Protein AF-A0A954KJP2-F1 (afdb_monomer)

pLDDT: mean 88.05, std 12.58, range [35.62, 98.31]

Radius of gyration: 17.05 Å; Cα contacts (8 Å, |Δi|>4): 303; chains: 1; bounding box: 52×29×43 Å

Sequence (166 aa):
MAASTSILSEKLHEYPKQDVIDGASASVLDDCINSHDGVFQLLHRYAGRTFCTPGKRIRLDAASYYPDYMNGTGLDELWMCCTVPIVTGVIDTRTKKAPFREGEAHVLTPDGQVISLQDLIIANPEKVMGEKVTAISKSLFGNPTWPIVSKKFDNLNPIPHHLHWS

Structure (mmCIF, N/CA/C/O backbone):
data_AF-A0A954KJP2-F1
#
_entry.id   AF-A0A954KJP2-F1
#
loop_
_atom_site.group_PDB
_atom_site.id
_atom_site.type_symbol
_atom_site.label_atom_id
_atom_site.label_alt_id
_atom_site.label_comp_id
_atom_site.label_asym_id
_atom_site.label_entity_id
_atom_site.label_seq_id
_atom_site.pdbx_PDB_ins_code
_atom_site.Cartn_x
_atom_site.Cartn_y
_atom_site.Cartn_z
_atom_site.occupancy
_atom_site.B_iso_or_equiv
_atom_site.auth_seq_id
_atom_site.auth_comp_id
_atom_site.auth_asym_id
_atom_site.auth_atom_id
_atom_site.pdbx_PDB_model_num
ATOM 1 N N . MET A 1 1 ? -28.723 -11.525 -7.629 1.00 37.03 1 MET A N 1
ATOM 2 C CA . MET A 1 1 ? -27.258 -11.416 -7.779 1.00 37.03 1 MET A CA 1
ATOM 3 C C . MET A 1 1 ? -26.989 -10.049 -8.375 1.00 37.03 1 MET A C 1
ATOM 5 O O . MET A 1 1 ? -27.266 -9.869 -9.554 1.00 37.03 1 MET A O 1
ATOM 9 N N . ALA A 1 2 ? -26.595 -9.063 -7.562 1.00 35.62 2 ALA A N 1
ATOM 10 C CA . ALA A 1 2 ? -26.125 -7.791 -8.107 1.00 35.62 2 ALA A CA 1
ATOM 11 C C . ALA A 1 2 ? -24.929 -8.093 -9.018 1.00 35.62 2 ALA A C 1
ATOM 13 O O . ALA A 1 2 ? -24.096 -8.933 -8.666 1.00 35.62 2 ALA A O 1
ATOM 14 N N . ALA A 1 3 ? -24.895 -7.501 -10.211 1.00 36.91 3 ALA A N 1
ATOM 15 C CA . ALA A 1 3 ? -23.759 -7.660 -11.103 1.00 36.91 3 ALA A CA 1
ATOM 16 C C . ALA A 1 3 ? -22.501 -7.233 -10.337 1.00 36.91 3 ALA A C 1
ATOM 18 O O . ALA A 1 3 ? -22.462 -6.132 -9.794 1.00 36.91 3 ALA A O 1
ATOM 19 N N . SER A 1 4 ? -21.505 -8.118 -10.249 1.00 41.34 4 SER A N 1
ATOM 20 C CA . SER A 1 4 ? -20.184 -7.740 -9.761 1.00 41.34 4 SER A CA 1
ATOM 21 C C . SER A 1 4 ? -19.625 -6.749 -10.774 1.00 41.34 4 SER A C 1
ATOM 23 O O . SER A 1 4 ? -19.137 -7.134 -11.836 1.00 41.34 4 SER A O 1
ATOM 25 N N . THR A 1 5 ? -19.785 -5.457 -10.504 1.00 46.66 5 THR A N 1
ATOM 26 C CA . THR A 1 5 ? -19.052 -4.416 -11.209 1.00 46.66 5 THR A CA 1
ATOM 27 C C . THR A 1 5 ? -17.590 -4.711 -10.930 1.00 46.66 5 THR A C 1
ATOM 29 O O . THR A 1 5 ? -17.151 -4.646 -9.782 1.00 46.66 5 THR A O 1
ATOM 32 N N . SER A 1 6 ? -16.849 -5.134 -11.955 1.00 47.66 6 SER A N 1
ATOM 33 C CA . SER A 1 6 ? -15.412 -5.338 -11.820 1.00 47.66 6 SER A CA 1
ATOM 34 C C . SER A 1 6 ? -14.795 -4.029 -11.336 1.00 47.66 6 SER A C 1
ATOM 36 O O . SER A 1 6 ? -14.707 -3.060 -12.082 1.00 47.66 6 SER A O 1
ATOM 38 N N . ILE A 1 7 ? -14.372 -4.012 -10.076 1.00 55.56 7 ILE A N 1
ATOM 39 C CA . ILE A 1 7 ? -13.565 -2.940 -9.483 1.00 55.56 7 ILE A CA 1
ATOM 40 C C . ILE A 1 7 ? -12.133 -2.945 -10.030 1.00 55.56 7 ILE A C 1
ATOM 42 O O . ILE A 1 7 ? -11.372 -2.004 -9.808 1.00 55.56 7 ILE A O 1
ATOM 46 N N . LEU A 1 8 ? -11.743 -4.020 -10.721 1.00 51.31 8 LEU A N 1
ATOM 47 C CA . LEU A 1 8 ? -10.457 -4.109 -11.387 1.00 51.31 8 LEU A CA 1
ATOM 48 C C . LEU A 1 8 ? -10.539 -3.290 -12.671 1.00 51.31 8 LEU A C 1
ATOM 50 O O . LEU A 1 8 ? -11.403 -3.532 -13.517 1.00 51.31 8 LEU A O 1
ATOM 54 N N . SER A 1 9 ? -9.642 -2.315 -12.796 1.00 56.88 9 SER A N 1
ATOM 55 C CA . SER A 1 9 ? -9.457 -1.578 -14.037 1.00 56.88 9 SER A CA 1
ATOM 56 C C . SER A 1 9 ? -9.124 -2.561 -15.162 1.00 56.88 9 SER A C 1
ATOM 58 O O . SER A 1 9 ? -8.324 -3.477 -14.983 1.00 56.88 9 SER A O 1
ATOM 60 N N . GLU A 1 10 ? -9.675 -2.330 -16.359 1.00 56.94 10 GLU A N 1
ATOM 61 C CA . GLU A 1 10 ? -9.287 -3.063 -17.582 1.00 56.94 10 GLU A CA 1
ATOM 62 C C . GLU A 1 10 ? -7.768 -3.001 -17.839 1.00 56.94 10 GLU A C 1
ATOM 64 O O . GLU A 1 10 ? -7.196 -3.836 -18.532 1.00 56.94 10 GLU A O 1
ATOM 69 N N . LYS A 1 11 ? -7.112 -2.003 -17.238 1.00 61.28 11 LYS A N 1
ATOM 70 C CA . LYS A 1 11 ? -5.673 -1.782 -17.224 1.00 61.28 11 LYS A CA 1
ATOM 71 C C . LYS A 1 11 ? -5.175 -1.772 -15.780 1.00 61.28 11 LYS A C 1
ATOM 73 O O . LYS A 1 11 ? -5.154 -0.717 -15.151 1.00 61.28 11 LYS A O 1
ATOM 78 N N . LEU A 1 12 ? -4.767 -2.927 -15.254 1.00 60.97 12 LEU A N 1
ATOM 79 C CA . LEU A 1 12 ? -4.232 -3.062 -13.886 1.00 60.97 12 LEU A CA 1
ATOM 80 C C . LEU A 1 12 ? -2.962 -2.232 -13.636 1.00 60.97 12 LEU A C 1
ATOM 82 O O . LEU A 1 12 ? -2.616 -1.984 -12.485 1.00 60.97 12 LEU A O 1
ATOM 86 N N . HIS A 1 13 ? -2.276 -1.809 -14.700 1.00 63.53 13 HIS A N 1
ATOM 87 C CA . HIS A 1 13 ? -1.177 -0.855 -14.605 1.00 63.53 13 HIS A CA 1
ATOM 88 C C . HIS A 1 13 ? -1.618 0.570 -14.338 1.00 63.53 13 HIS A C 1
ATOM 90 O O . HIS A 1 13 ? -0.807 1.328 -13.834 1.00 63.53 13 HIS A O 1
ATOM 96 N N . GLU A 1 14 ? -2.828 0.970 -14.725 1.00 70.75 14 GLU A N 1
ATOM 97 C CA . GLU A 1 14 ? -3.296 2.335 -14.503 1.00 70.75 14 GLU A CA 1
ATOM 98 C C . GLU A 1 14 ? -3.571 2.585 -13.024 1.00 70.75 14 GLU A C 1
ATOM 100 O O . GLU A 1 14 ? -3.810 1.655 -12.248 1.00 70.75 14 GLU A O 1
ATOM 105 N N . TYR A 1 15 ? -3.601 3.863 -12.640 1.00 68.69 15 TYR A N 1
ATOM 106 C CA . TYR A 1 15 ? -4.085 4.200 -11.310 1.00 68.69 15 TYR A CA 1
ATOM 107 C C . TYR A 1 15 ? -5.504 3.660 -11.096 1.00 68.69 15 TYR A C 1
ATOM 109 O O . TYR A 1 15 ? -6.308 3.641 -12.039 1.00 68.69 15 TYR A O 1
ATOM 117 N N . PRO A 1 16 ? -5.831 3.270 -9.851 1.00 69.56 16 PRO A N 1
ATOM 118 C CA . PRO A 1 16 ? -7.210 3.049 -9.445 1.00 69.56 16 PRO A CA 1
ATOM 119 C C . PRO A 1 16 ? -8.072 4.233 -9.906 1.00 69.56 16 PRO A C 1
ATOM 121 O O . PRO A 1 16 ? -7.700 5.388 -9.699 1.00 69.56 16 PRO A O 1
ATOM 124 N N . LYS A 1 17 ? -9.194 3.945 -10.573 1.00 76.75 17 LYS A N 1
ATOM 125 C CA . LYS A 1 17 ? -10.147 4.960 -11.062 1.00 76.75 17 LYS A CA 1
ATOM 126 C C . LYS A 1 17 ? -11.273 5.241 -10.063 1.00 76.75 17 LYS A C 1
ATOM 128 O O . LYS A 1 17 ? -12.192 5.983 -10.383 1.00 76.75 17 LYS A O 1
ATOM 133 N N . GLN A 1 18 ? -11.228 4.596 -8.902 1.00 85.44 18 GLN A N 1
ATOM 134 C CA . GLN A 1 18 ? -12.165 4.795 -7.809 1.00 85.44 18 GLN A CA 1
ATOM 135 C C . GLN A 1 18 ? -12.011 6.199 -7.228 1.00 85.44 18 GLN A C 1
ATOM 137 O O . GLN A 1 18 ? -10.890 6.697 -7.096 1.00 85.44 18 GLN A O 1
ATOM 142 N N . ASP A 1 19 ? -13.129 6.790 -6.818 1.00 89.88 19 ASP A N 1
ATOM 143 C CA . ASP A 1 19 ? -13.111 8.040 -6.069 1.00 89.88 19 ASP A CA 1
ATOM 144 C C . ASP A 1 19 ? -12.367 7.848 -4.745 1.00 89.88 19 ASP A C 1
ATOM 146 O O . ASP A 1 19 ? -12.546 6.846 -4.046 1.00 89.88 19 ASP A O 1
ATOM 150 N N . VAL A 1 20 ? -11.516 8.814 -4.410 1.00 90.25 20 VAL A N 1
A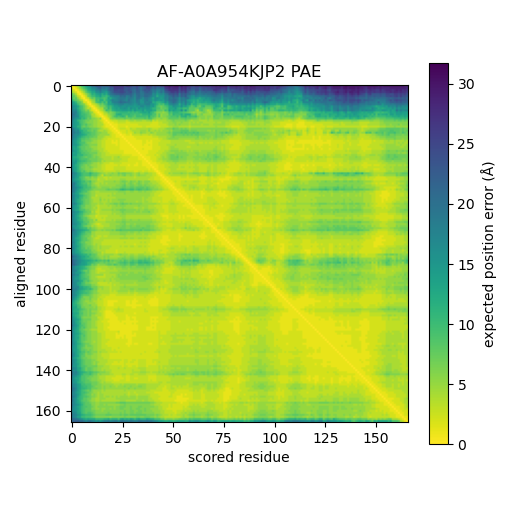TOM 151 C CA . VAL A 1 20 ? -10.701 8.785 -3.196 1.00 90.25 20 VAL A CA 1
ATOM 152 C C . VAL A 1 20 ? -11.408 9.574 -2.102 1.00 90.25 20 VAL A C 1
ATOM 154 O O . VAL A 1 20 ? -11.714 10.752 -2.281 1.00 90.25 20 VAL A O 1
ATOM 157 N N . ILE A 1 21 ? -11.626 8.935 -0.956 1.00 93.69 21 ILE A N 1
ATOM 158 C CA . ILE A 1 21 ? -11.972 9.606 0.294 1.00 93.69 21 ILE A CA 1
ATOM 159 C C . ILE A 1 21 ? -10.661 10.004 0.967 1.00 93.69 21 ILE A C 1
ATOM 161 O O . ILE A 1 21 ? -9.805 9.152 1.219 1.00 93.69 21 ILE A O 1
ATOM 165 N N . ASP A 1 22 ? -10.509 11.297 1.232 1.00 91.69 22 ASP A N 1
ATOM 166 C CA . ASP A 1 22 ? -9.322 11.859 1.872 1.00 91.69 22 ASP A CA 1
ATOM 167 C C . ASP A 1 22 ? -9.609 12.186 3.343 1.00 91.69 22 ASP A C 1
ATOM 169 O O . ASP A 1 22 ? -10.585 12.873 3.659 1.00 91.69 22 ASP A O 1
ATOM 173 N N . GLY A 1 23 ? -8.749 11.692 4.234 1.00 93.06 23 GLY A N 1
ATOM 174 C CA . GLY A 1 23 ? -8.825 11.926 5.671 1.00 93.06 23 GLY A CA 1
ATOM 175 C C . GLY A 1 23 ? -9.618 10.890 6.475 1.00 93.06 23 GLY A C 1
ATOM 176 O O . GLY A 1 23 ? -10.412 10.096 5.969 1.00 93.06 23 GLY A O 1
ATOM 177 N N . ALA A 1 24 ? -9.374 10.909 7.786 1.00 91.94 24 ALA A N 1
ATOM 178 C CA . ALA A 1 24 ? -9.968 9.993 8.753 1.00 91.94 24 ALA A CA 1
ATOM 179 C C . ALA A 1 24 ? -11.482 10.215 8.919 1.00 91.94 24 ALA A C 1
ATOM 181 O O . ALA A 1 24 ? -11.937 11.338 9.137 1.00 91.94 24 ALA A O 1
ATOM 182 N N . SER A 1 25 ? -12.262 9.129 8.898 1.00 94.31 25 SER A N 1
ATOM 183 C CA . SER A 1 25 ? -13.711 9.164 9.121 1.00 94.31 25 SER A CA 1
ATOM 184 C C . SER A 1 25 ? -14.197 7.929 9.880 1.00 94.31 25 SER A C 1
ATOM 186 O O . SER A 1 25 ? -13.996 6.796 9.443 1.00 94.31 25 SER A O 1
ATOM 188 N N . ALA A 1 26 ? -14.861 8.151 11.019 1.00 95.25 26 ALA A N 1
ATOM 189 C CA . ALA A 1 26 ? -15.420 7.077 11.840 1.00 95.25 26 ALA A CA 1
ATOM 190 C C . ALA A 1 26 ? -16.604 6.372 11.158 1.00 95.25 26 ALA A C 1
ATOM 192 O O . ALA A 1 26 ? -16.728 5.158 11.275 1.00 95.25 26 ALA A O 1
ATOM 193 N N . SER A 1 27 ? -17.433 7.105 10.404 1.00 96.56 27 SER A N 1
ATOM 194 C CA . SER A 1 27 ? -18.549 6.496 9.673 1.00 96.56 27 SER A CA 1
ATOM 195 C C . SER A 1 27 ? -18.042 5.576 8.565 1.00 96.56 27 SER A C 1
ATOM 197 O O . SER A 1 27 ? -18.456 4.427 8.493 1.00 96.56 27 SER A O 1
ATOM 199 N N . VAL A 1 28 ? -17.056 6.033 7.781 1.00 96.81 28 VAL A N 1
ATOM 200 C CA . VAL A 1 28 ? -16.442 5.217 6.719 1.00 96.81 28 VAL A CA 1
ATOM 201 C C . VAL A 1 28 ? -15.764 3.981 7.310 1.00 96.81 28 VAL A C 1
ATOM 203 O O . VAL A 1 28 ? -15.853 2.898 6.735 1.00 96.81 28 VAL A O 1
ATOM 206 N N . LEU A 1 29 ? -15.112 4.116 8.471 1.00 97.00 29 LEU A N 1
ATOM 207 C CA . LEU A 1 29 ? -14.545 2.980 9.195 1.00 97.00 29 LEU A CA 1
ATOM 208 C C . LEU A 1 29 ? -15.618 1.951 9.571 1.00 97.00 29 LEU A C 1
ATOM 210 O O . LEU A 1 29 ? -15.429 0.757 9.332 1.00 97.00 29 LEU A O 1
ATOM 214 N N . ASP A 1 30 ? -16.719 2.405 10.166 1.00 96.62 30 ASP A N 1
ATOM 215 C CA . ASP A 1 30 ? -17.815 1.538 10.589 1.00 96.62 30 ASP A CA 1
ATOM 216 C C . ASP A 1 30 ? -18.445 0.822 9.392 1.00 96.62 30 ASP A C 1
ATOM 218 O O . ASP A 1 30 ? -18.636 -0.393 9.449 1.00 96.62 30 ASP A O 1
ATOM 222 N N . ASP A 1 31 ? -18.668 1.525 8.283 1.00 95.94 31 ASP A N 1
ATOM 223 C CA . ASP A 1 31 ? -19.202 0.943 7.050 1.00 95.94 31 ASP A CA 1
ATOM 224 C C . ASP A 1 31 ? -18.261 -0.128 6.477 1.00 95.94 31 ASP A C 1
ATOM 226 O O . ASP A 1 31 ? -18.694 -1.239 6.154 1.00 95.94 31 ASP A O 1
ATOM 230 N N . CYS A 1 32 ? -16.954 0.152 6.408 1.00 95.62 32 CYS A N 1
ATOM 231 C CA . CYS A 1 32 ? -15.950 -0.799 5.918 1.00 95.62 32 CYS A CA 1
ATOM 232 C C . CYS A 1 32 ? -15.843 -2.060 6.792 1.00 95.62 32 CYS A C 1
ATOM 234 O O . CYS A 1 32 ? -15.651 -3.154 6.266 1.00 95.62 32 CYS A O 1
ATOM 236 N N . ILE A 1 33 ? -15.945 -1.926 8.119 1.00 94.88 33 ILE A N 1
ATOM 237 C CA . ILE A 1 33 ? -15.884 -3.061 9.054 1.00 94.88 33 ILE A CA 1
ATOM 238 C C . ILE A 1 33 ? -17.173 -3.883 8.985 1.00 94.88 33 ILE A C 1
ATOM 240 O O . ILE A 1 33 ? -17.117 -5.106 8.867 1.00 94.88 33 ILE A O 1
ATOM 244 N N . ASN A 1 34 ? -18.331 -3.227 9.055 1.00 95.06 34 ASN A N 1
ATOM 245 C CA . ASN A 1 34 ? -19.622 -3.903 9.194 1.00 95.06 34 ASN A CA 1
ATOM 246 C C . ASN A 1 34 ? -20.078 -4.588 7.899 1.00 95.06 34 ASN A C 1
ATOM 248 O O . ASN A 1 34 ? -20.766 -5.600 7.953 1.00 95.06 34 ASN A O 1
ATOM 252 N N . SER A 1 35 ? -19.688 -4.066 6.735 1.00 94.81 35 SER A N 1
ATOM 253 C CA . SER A 1 35 ? -20.020 -4.660 5.429 1.00 94.81 35 SER A CA 1
ATOM 254 C C . SER A 1 35 ? -19.323 -5.996 5.148 1.00 94.81 35 SER A C 1
ATOM 256 O O . SER A 1 35 ? -19.752 -6.742 4.264 1.00 94.81 35 SER A O 1
ATOM 258 N N . HIS A 1 36 ? -18.252 -6.301 5.883 1.00 90.62 36 HIS A N 1
ATOM 259 C CA . HIS A 1 36 ? -17.381 -7.449 5.639 1.00 90.62 36 HIS A CA 1
ATOM 260 C C . HIS A 1 36 ? -17.002 -8.197 6.928 1.00 90.62 36 HIS A C 1
ATOM 262 O O . HIS A 1 36 ? -15.922 -8.785 7.002 1.00 90.62 36 HIS A O 1
ATOM 268 N N . ASP A 1 37 ? -17.865 -8.156 7.949 1.00 92.94 37 ASP A N 1
ATOM 269 C CA . ASP A 1 37 ? -17.700 -8.871 9.225 1.00 92.94 37 ASP A CA 1
ATOM 270 C C . ASP A 1 37 ? -16.314 -8.674 9.877 1.00 92.94 37 ASP A C 1
ATOM 272 O O . ASP A 1 37 ? -15.706 -9.596 10.424 1.00 92.94 37 ASP A O 1
ATOM 276 N N . GLY A 1 38 ? -15.789 -7.449 9.805 1.00 93.56 38 GLY A N 1
ATOM 277 C CA . GLY A 1 38 ? -14.496 -7.075 10.378 1.00 93.56 38 GLY A CA 1
ATOM 278 C C . GLY A 1 38 ? -13.279 -7.301 9.484 1.00 93.56 38 GLY A C 1
ATOM 279 O O . GLY A 1 38 ? -12.155 -7.119 9.952 1.00 93.56 38 GLY A O 1
ATOM 280 N N . VAL A 1 39 ? -13.459 -7.658 8.209 1.00 94.38 39 VAL A N 1
ATOM 281 C CA . VAL A 1 39 ? -12.356 -7.872 7.259 1.00 94.38 39 VAL A CA 1
ATOM 282 C C . VAL A 1 39 ? -12.310 -6.772 6.201 1.00 94.38 39 VAL A C 1
ATOM 284 O O . VAL A 1 39 ? -13.175 -6.682 5.337 1.00 94.38 39 VAL A O 1
ATOM 287 N N . PHE A 1 40 ? -11.246 -5.968 6.194 1.00 95.31 40 PHE A N 1
ATOM 288 C CA . PHE A 1 40 ? -11.065 -4.962 5.148 1.00 95.31 40 PHE A CA 1
ATOM 289 C C . PHE A 1 40 ? -10.741 -5.564 3.779 1.00 95.31 40 PHE A C 1
ATOM 291 O O . PHE A 1 40 ? -9.826 -6.378 3.633 1.00 95.31 40 PHE A O 1
ATOM 298 N N . GLN A 1 41 ? -11.423 -5.062 2.750 1.00 92.50 41 GLN A N 1
ATOM 299 C CA . GLN A 1 41 ? -11.100 -5.321 1.348 1.00 92.50 41 GLN A CA 1
ATOM 300 C C . GLN A 1 41 ? -9.952 -4.410 0.905 1.00 92.50 41 GLN A C 1
ATOM 302 O O . GLN A 1 41 ? -10.165 -3.311 0.394 1.00 92.50 41 GLN A O 1
ATOM 307 N N . LEU A 1 42 ? -8.712 -4.845 1.134 1.00 91.38 42 LEU A N 1
ATOM 308 C CA . LEU A 1 42 ? -7.535 -4.083 0.723 1.00 91.38 42 LEU A CA 1
ATOM 309 C C . LEU A 1 42 ? -7.251 -4.243 -0.771 1.00 91.38 42 LEU A C 1
ATOM 311 O O . LEU A 1 42 ? -7.114 -5.352 -1.289 1.00 91.38 42 LEU A O 1
ATOM 315 N N . LEU A 1 43 ? -7.071 -3.115 -1.453 1.00 86.12 43 LEU A N 1
ATOM 316 C CA . LEU A 1 43 ? -6.560 -3.089 -2.814 1.00 86.12 43 LEU A CA 1
ATOM 317 C C . LEU A 1 43 ? -5.043 -3.274 -2.807 1.00 86.12 43 LEU A C 1
ATOM 319 O O . LEU A 1 43 ? -4.308 -2.529 -2.155 1.00 86.12 43 LEU A O 1
ATOM 323 N N . HIS A 1 44 ? -4.571 -4.238 -3.594 1.00 77.81 44 HIS A N 1
ATOM 324 C CA . HIS A 1 44 ? -3.148 -4.424 -3.847 1.00 77.81 44 HIS A CA 1
ATOM 325 C C . HIS A 1 44 ? -2.546 -3.174 -4.498 1.00 77.81 44 HIS A C 1
ATOM 327 O O . HIS A 1 44 ? -3.089 -2.654 -5.477 1.00 77.81 44 HIS A O 1
ATOM 333 N N . ARG A 1 45 ? -1.403 -2.712 -3.980 1.00 82.56 45 ARG A N 1
ATOM 334 C CA . ARG A 1 45 ? -0.591 -1.683 -4.631 1.00 82.56 45 ARG A CA 1
ATOM 335 C C . ARG A 1 45 ? 0.771 -2.228 -5.003 1.00 82.56 45 ARG A C 1
ATOM 337 O O . ARG A 1 45 ? 1.513 -2.762 -4.176 1.00 82.56 45 ARG A O 1
ATOM 344 N N . TYR A 1 46 ? 1.080 -2.052 -6.273 1.00 87.25 46 TYR A N 1
ATOM 345 C CA . TYR A 1 46 ? 2.356 -2.420 -6.843 1.00 87.25 46 TYR A CA 1
ATOM 346 C C . TYR A 1 46 ? 3.320 -1.249 -6.758 1.00 87.25 46 TYR A C 1
ATOM 348 O O . TYR A 1 46 ? 2.918 -0.091 -6.618 1.00 87.25 46 TYR A O 1
ATOM 356 N N . ALA A 1 47 ? 4.595 -1.582 -6.834 1.00 89.00 47 ALA A N 1
ATOM 357 C CA . ALA A 1 47 ? 5.672 -0.626 -6.865 1.00 89.00 47 ALA A CA 1
ATOM 358 C C . ALA A 1 47 ? 6.675 -1.019 -7.936 1.00 89.00 47 ALA A C 1
ATOM 360 O O . ALA A 1 47 ? 6.964 -2.205 -8.114 1.00 89.00 47 ALA A O 1
ATOM 361 N N . GLY A 1 48 ? 7.193 -0.011 -8.627 1.00 88.12 48 GLY A N 1
ATOM 362 C CA . GLY A 1 48 ? 8.277 -0.174 -9.576 1.00 88.12 48 GLY A CA 1
ATOM 363 C C . GLY A 1 48 ? 9.631 0.197 -8.985 1.00 88.12 48 GLY A C 1
ATOM 364 O O . GLY A 1 48 ? 9.751 1.028 -8.075 1.00 88.12 48 GLY A O 1
ATOM 365 N N . ARG A 1 49 ? 10.685 -0.405 -9.531 1.00 88.50 49 ARG A N 1
ATOM 366 C CA . ARG A 1 49 ? 12.078 -0.079 -9.212 1.00 88.50 49 ARG A CA 1
ATOM 367 C C . ARG A 1 49 ? 12.846 0.212 -10.487 1.00 88.50 49 ARG A C 1
ATOM 369 O O . ARG A 1 49 ? 12.951 -0.632 -11.370 1.00 88.50 49 ARG A O 1
ATOM 376 N N . THR A 1 50 ? 13.439 1.400 -10.565 1.00 87.38 50 THR A N 1
ATOM 377 C CA . THR A 1 50 ? 14.223 1.849 -11.732 1.00 87.38 50 THR A CA 1
ATOM 378 C C . THR A 1 50 ? 15.476 1.006 -11.982 1.00 87.38 50 THR A C 1
ATOM 380 O O . THR A 1 50 ? 16.025 1.028 -13.079 1.00 87.38 50 THR A O 1
ATOM 383 N N . PHE A 1 51 ? 15.928 0.254 -10.976 1.00 87.38 51 PHE A N 1
ATOM 384 C CA . PHE A 1 51 ? 17.114 -0.601 -11.021 1.00 87.38 51 PHE A CA 1
ATOM 385 C C . PHE A 1 51 ? 16.795 -2.103 -11.100 1.00 87.38 51 PHE A C 1
ATOM 387 O O . PHE A 1 51 ? 17.721 -2.914 -11.101 1.00 87.38 51 PHE A O 1
ATOM 394 N N . CYS A 1 52 ? 15.517 -2.491 -11.165 1.00 89.19 52 CYS A N 1
ATOM 395 C CA . CYS A 1 52 ? 15.114 -3.891 -11.258 1.00 89.19 52 CYS A CA 1
ATOM 396 C C . CYS A 1 52 ? 14.371 -4.192 -12.558 1.00 89.19 52 CYS A C 1
ATOM 398 O O . CYS A 1 52 ? 13.820 -3.331 -13.239 1.00 89.19 52 CYS A O 1
ATOM 400 N N . THR A 1 53 ? 14.334 -5.477 -12.886 1.00 93.19 53 THR A N 1
ATOM 401 C CA . THR A 1 53 ? 13.509 -6.032 -13.958 1.00 93.19 53 THR A CA 1
ATOM 402 C C . THR A 1 53 ? 12.536 -7.029 -13.329 1.00 93.19 53 THR A C 1
ATOM 404 O O . THR A 1 53 ? 13.012 -7.907 -12.603 1.00 93.19 53 THR A O 1
ATOM 407 N N . PRO A 1 54 ? 11.217 -6.946 -13.588 1.00 94.75 54 PRO A N 1
ATOM 408 C CA . PRO A 1 54 ? 10.259 -7.923 -13.082 1.00 94.75 54 PRO A CA 1
ATOM 409 C C . PRO A 1 54 ? 10.547 -9.326 -13.621 1.00 94.75 54 PRO A C 1
ATOM 411 O O . PRO A 1 54 ? 10.688 -9.533 -14.827 1.00 94.75 54 PRO A O 1
ATOM 414 N N . GLY A 1 55 ? 10.596 -10.312 -12.733 1.00 95.69 55 GLY A N 1
ATOM 415 C CA . GLY A 1 55 ? 10.762 -11.728 -13.056 1.00 95.69 55 GLY A CA 1
ATOM 416 C C . GLY A 1 55 ? 9.458 -12.444 -13.409 1.00 95.69 55 GLY A C 1
ATOM 417 O O . GLY A 1 55 ? 9.495 -13.622 -13.757 1.00 95.69 55 GLY A O 1
ATOM 418 N N . LYS A 1 56 ? 8.322 -11.738 -13.363 1.00 93.75 56 LYS A N 1
ATOM 419 C CA . LYS A 1 56 ? 6.992 -12.195 -13.792 1.00 93.75 56 LYS A CA 1
ATOM 420 C C . LYS A 1 56 ? 6.423 -13.381 -12.997 1.00 93.75 56 LYS A C 1
ATOM 422 O O . LYS A 1 56 ? 5.643 -14.175 -13.520 1.00 93.75 56 LYS A O 1
ATOM 427 N N . ARG A 1 57 ? 6.777 -13.497 -11.712 1.00 94.06 57 ARG A N 1
ATOM 428 C CA . ARG A 1 57 ? 6.171 -14.436 -10.744 1.00 94.06 57 ARG A CA 1
ATOM 429 C C . ARG A 1 57 ? 4.998 -13.811 -9.991 1.00 94.06 57 ARG A C 1
ATOM 431 O O . ARG A 1 57 ? 4.067 -14.532 -9.629 1.00 94.06 57 ARG A O 1
ATOM 438 N N . ILE A 1 58 ? 4.990 -12.490 -9.801 1.00 90.56 58 ILE A N 1
ATOM 439 C CA . ILE A 1 58 ? 3.754 -11.759 -9.499 1.00 90.56 58 ILE A CA 1
ATOM 440 C C . ILE A 1 58 ? 2.947 -11.767 -10.792 1.00 90.56 58 ILE A C 1
ATOM 442 O O . ILE A 1 58 ? 3.365 -11.165 -11.775 1.00 90.56 58 ILE A O 1
ATOM 446 N N . ARG A 1 59 ? 1.832 -12.504 -10.823 1.00 88.00 59 ARG A N 1
ATOM 447 C CA . ARG A 1 59 ? 1.018 -12.680 -12.033 1.00 88.00 59 ARG A CA 1
ATOM 448 C C . ARG A 1 59 ? 0.239 -11.403 -12.323 1.00 88.00 59 ARG A C 1
ATOM 450 O O . ARG A 1 59 ? -0.756 -11.129 -11.658 1.00 88.00 59 ARG A O 1
ATOM 457 N N . LEU A 1 60 ? 0.706 -10.653 -13.310 1.00 86.94 60 LEU A N 1
ATOM 458 C CA . LEU A 1 60 ? 0.044 -9.471 -13.846 1.00 86.94 60 LEU A CA 1
ATOM 459 C C . LEU A 1 60 ? -0.347 -9.733 -15.298 1.00 86.94 60 LEU A C 1
ATOM 461 O O . LEU A 1 60 ? 0.209 -10.620 -15.951 1.00 86.94 60 LEU A O 1
ATOM 465 N N . ASP A 1 61 ? -1.275 -8.931 -15.811 1.00 87.50 61 ASP A N 1
ATOM 466 C CA . ASP A 1 61 ? -1.437 -8.818 -17.257 1.00 87.50 61 ASP A CA 1
ATOM 467 C C . ASP A 1 61 ? -0.108 -8.381 -17.907 1.00 87.50 61 ASP A C 1
ATOM 469 O O . ASP A 1 61 ? 0.667 -7.626 -17.312 1.00 87.50 61 ASP A O 1
ATOM 473 N N . ALA A 1 62 ? 0.167 -8.853 -19.125 1.00 88.25 62 ALA A N 1
ATOM 474 C CA . ALA A 1 62 ? 1.454 -8.646 -19.786 1.00 88.25 62 ALA A CA 1
ATOM 475 C C . ALA A 1 62 ? 1.806 -7.160 -19.965 1.00 88.25 62 ALA A C 1
ATOM 477 O O . ALA A 1 62 ? 2.965 -6.790 -19.763 1.00 88.25 62 ALA A O 1
ATOM 478 N N . ALA A 1 63 ? 0.819 -6.314 -20.283 1.00 85.31 63 ALA A N 1
ATOM 479 C CA . ALA A 1 63 ? 1.015 -4.871 -20.406 1.00 85.31 63 ALA A CA 1
ATOM 480 C C . ALA A 1 63 ? 1.236 -4.206 -19.042 1.00 85.31 63 ALA A C 1
ATOM 482 O O . ALA A 1 63 ? 1.762 -3.101 -18.962 1.00 85.31 63 ALA A O 1
ATOM 483 N N . SER A 1 64 ? 0.862 -4.882 -17.953 1.00 87.44 64 SER A N 1
ATOM 484 C CA . SER A 1 64 ? 0.913 -4.287 -16.627 1.00 87.44 64 SER A CA 1
ATOM 485 C C . SER A 1 64 ? 2.280 -4.355 -15.957 1.00 87.44 64 SER A C 1
ATOM 487 O O . SER A 1 64 ? 2.534 -3.592 -15.034 1.00 87.44 64 SER A O 1
ATOM 489 N N . TYR A 1 65 ? 3.194 -5.200 -16.443 1.00 90.38 65 TYR A N 1
ATOM 490 C CA . TYR A 1 65 ? 4.565 -5.232 -15.925 1.00 90.38 65 TYR A CA 1
ATOM 491 C C . TYR A 1 65 ? 5.335 -3.939 -16.173 1.00 90.38 65 TYR A C 1
ATOM 493 O O . TYR A 1 65 ? 6.235 -3.646 -15.396 1.00 90.38 65 TYR A O 1
ATOM 501 N N . TYR A 1 66 ? 4.999 -3.185 -17.222 1.00 91.00 66 TYR A N 1
ATOM 502 C CA . TYR A 1 66 ? 5.656 -1.929 -17.580 1.00 91.00 66 TYR A CA 1
ATOM 503 C C . TYR A 1 66 ? 4.606 -0.865 -17.905 1.00 91.00 66 TYR A C 1
ATOM 505 O O . TYR A 1 66 ? 4.285 -0.666 -19.075 1.00 91.00 66 TYR A O 1
ATOM 513 N N . PRO A 1 67 ? 4.054 -0.185 -16.887 1.00 88.81 67 PRO A N 1
ATOM 514 C CA . PRO A 1 67 ? 3.108 0.899 -17.108 1.00 88.81 67 PRO A CA 1
ATOM 515 C C . PRO A 1 67 ? 3.732 2.018 -17.956 1.00 88.81 67 PRO A C 1
ATOM 517 O O . PRO A 1 67 ? 4.799 2.534 -17.613 1.00 88.81 67 PRO A O 1
ATOM 520 N N . ASP A 1 68 ? 3.045 2.452 -19.018 1.00 87.62 68 ASP A N 1
ATOM 521 C CA . ASP A 1 68 ? 3.541 3.490 -19.942 1.00 87.62 68 ASP A CA 1
ATOM 522 C C . ASP A 1 68 ? 3.931 4.790 -19.219 1.00 87.62 68 ASP A C 1
ATOM 524 O O . ASP A 1 68 ? 4.903 5.467 -19.568 1.00 87.62 68 ASP A O 1
ATOM 528 N N . TYR A 1 69 ? 3.195 5.137 -18.160 1.00 87.00 69 TYR A N 1
ATOM 529 C CA . TYR A 1 69 ? 3.449 6.357 -17.403 1.00 87.00 69 TYR A CA 1
ATOM 530 C C . TYR A 1 69 ? 4.668 6.275 -16.477 1.00 87.00 69 TYR A C 1
ATOM 532 O O . TYR A 1 69 ? 5.079 7.305 -15.956 1.00 87.00 69 TYR A O 1
ATOM 540 N N . MET A 1 70 ? 5.269 5.099 -16.268 1.00 88.44 70 MET A N 1
ATOM 541 C CA . MET A 1 70 ? 6.444 4.918 -15.400 1.00 88.44 70 MET A CA 1
ATOM 542 C C . MET A 1 70 ? 7.771 4.901 -16.178 1.00 88.44 70 MET A C 1
ATOM 544 O O . MET A 1 70 ? 8.806 4.507 -15.635 1.00 88.44 70 MET A O 1
ATOM 548 N N . ASN A 1 71 ? 7.760 5.343 -17.444 1.00 87.88 71 ASN A N 1
ATOM 549 C CA . ASN A 1 71 ? 8.948 5.547 -18.284 1.00 87.88 71 ASN A CA 1
ATOM 550 C C . ASN A 1 71 ? 9.880 4.320 -18.360 1.00 87.88 71 ASN A C 1
ATOM 552 O O . ASN A 1 71 ? 11.092 4.434 -18.185 1.00 87.88 71 ASN A O 1
ATOM 556 N N . GLY A 1 72 ? 9.306 3.132 -18.568 1.00 88.12 72 GLY A N 1
ATOM 557 C CA . GLY A 1 72 ? 10.060 1.875 -18.651 1.00 88.12 72 GLY A CA 1
ATOM 558 C C . GLY A 1 72 ? 10.418 1.245 -17.301 1.00 88.12 72 GLY A C 1
ATOM 559 O O . GLY A 1 72 ? 11.039 0.183 -17.281 1.00 88.12 72 GLY A O 1
ATOM 560 N N . THR A 1 73 ? 10.003 1.839 -16.178 1.00 90.81 73 THR A N 1
ATOM 561 C CA . THR A 1 73 ? 10.118 1.186 -14.868 1.00 90.81 73 THR A CA 1
ATOM 562 C C . THR A 1 73 ? 9.151 0.011 -14.788 1.00 90.81 73 THR A C 1
ATOM 564 O O . THR A 1 73 ? 7.955 0.171 -15.033 1.00 90.81 73 THR A O 1
ATOM 567 N N . GLY A 1 74 ? 9.670 -1.164 -14.434 1.00 90.94 74 GLY A N 1
ATOM 568 C CA . GLY A 1 74 ? 8.858 -2.364 -14.277 1.00 90.94 74 GLY A CA 1
ATOM 569 C C . GLY A 1 74 ? 8.313 -2.535 -12.859 1.00 90.94 74 GLY A C 1
ATOM 570 O O . GLY A 1 74 ? 9.009 -2.207 -11.901 1.00 90.94 74 GLY A O 1
ATOM 571 N N . LEU A 1 75 ? 7.099 -3.076 -12.729 1.00 90.81 75 LEU A N 1
ATOM 572 C CA . LEU A 1 75 ? 6.487 -3.452 -11.448 1.00 90.81 75 LEU A CA 1
ATOM 573 C C . LEU A 1 75 ? 7.030 -4.800 -10.962 1.00 90.81 75 LEU A C 1
ATOM 575 O O . LEU A 1 75 ? 6.729 -5.845 -11.543 1.00 90.81 75 LEU A O 1
ATOM 579 N N . ASP A 1 76 ? 7.816 -4.781 -9.893 1.00 92.19 76 ASP A N 1
ATOM 580 C CA . ASP A 1 76 ? 8.509 -5.943 -9.325 1.00 92.19 76 ASP A CA 1
ATOM 581 C C . ASP A 1 76 ? 8.232 -6.145 -7.829 1.00 92.19 76 ASP A C 1
ATOM 583 O O . ASP A 1 76 ? 8.629 -7.161 -7.257 1.00 92.19 76 ASP A O 1
ATOM 587 N N . GLU A 1 77 ? 7.510 -5.227 -7.188 1.00 92.19 77 GLU A N 1
ATOM 588 C CA . GLU A 1 77 ? 7.132 -5.348 -5.785 1.00 92.19 77 GLU A CA 1
ATOM 589 C C . GLU A 1 77 ? 5.615 -5.226 -5.584 1.00 92.19 77 GLU A C 1
ATOM 591 O O . GLU A 1 77 ? 4.938 -4.401 -6.199 1.00 92.19 77 GLU A O 1
ATOM 596 N N . LEU A 1 78 ? 5.080 -6.026 -4.658 1.00 91.00 78 LEU A N 1
ATOM 597 C CA . LEU A 1 78 ? 3.733 -5.873 -4.103 1.00 91.00 78 LEU A CA 1
ATOM 598 C C . LEU A 1 78 ? 3.854 -5.532 -2.621 1.00 91.00 78 LEU A C 1
ATOM 600 O O . LEU A 1 78 ? 4.373 -6.340 -1.847 1.00 91.00 78 LEU A O 1
ATOM 604 N N . TRP A 1 79 ? 3.350 -4.365 -2.232 1.00 91.12 79 TRP A N 1
ATOM 605 C CA . TRP A 1 79 ? 3.360 -3.896 -0.850 1.00 91.12 79 TRP A CA 1
ATOM 606 C C . TRP A 1 79 ? 2.012 -4.193 -0.196 1.00 91.12 79 TRP A C 1
ATOM 608 O O . TRP A 1 79 ? 0.952 -3.885 -0.741 1.00 91.12 79 TRP A O 1
ATOM 618 N N . MET A 1 80 ? 2.051 -4.835 0.968 1.00 90.62 80 MET A N 1
ATOM 619 C CA . MET A 1 80 ? 0.864 -5.295 1.687 1.00 90.62 80 MET A CA 1
ATOM 620 C C . MET A 1 80 ? 0.721 -4.511 2.989 1.00 90.62 80 MET A C 1
ATOM 622 O O . MET A 1 80 ? 1.668 -4.429 3.772 1.00 90.62 80 MET A O 1
ATOM 626 N N . CYS A 1 81 ? -0.469 -3.944 3.207 1.00 92.00 81 CYS A N 1
ATOM 627 C CA . CYS A 1 81 ? -0.809 -3.131 4.381 1.00 92.00 81 CYS A CA 1
ATOM 628 C C . CYS A 1 81 ? 0.130 -1.935 4.625 1.00 92.00 81 CYS A C 1
ATOM 630 O O . CYS A 1 81 ? 0.270 -1.484 5.757 1.00 92.00 81 CYS A O 1
ATOM 632 N N . CYS A 1 82 ? 0.800 -1.422 3.591 1.00 92.69 82 CYS A N 1
ATOM 633 C CA . CYS A 1 82 ? 1.658 -0.254 3.746 1.00 92.69 82 CYS A CA 1
ATOM 634 C C . CYS A 1 82 ? 0.806 0.994 3.994 1.00 92.69 82 CYS A C 1
ATOM 636 O O . CYS A 1 82 ? -0.101 1.280 3.224 1.00 92.69 82 CYS A O 1
ATOM 638 N N . THR A 1 83 ? 1.096 1.736 5.055 1.00 93.19 83 THR A N 1
ATOM 639 C CA . THR A 1 83 ? 0.335 2.926 5.465 1.00 93.19 83 THR A CA 1
ATOM 640 C C . THR A 1 83 ? 0.992 4.240 5.054 1.00 93.19 83 THR A C 1
ATOM 642 O O . THR A 1 83 ? 0.582 5.307 5.499 1.00 93.19 83 THR A O 1
ATOM 645 N N . VAL A 1 84 ? 2.038 4.173 4.231 1.00 87.00 84 VAL A N 1
ATOM 646 C CA . VAL A 1 84 ? 2.763 5.347 3.748 1.00 87.00 84 VAL A CA 1
ATOM 647 C C . VAL A 1 84 ? 3.009 5.229 2.245 1.00 87.00 84 VAL A C 1
ATOM 649 O O . VAL A 1 84 ? 3.318 4.133 1.769 1.00 87.00 84 VAL A O 1
ATOM 652 N N . PRO A 1 85 ? 2.920 6.334 1.486 1.00 83.69 85 PRO A N 1
ATOM 653 C CA . PRO A 1 85 ? 3.406 6.358 0.117 1.00 83.69 85 PRO A CA 1
ATOM 654 C C . PRO A 1 85 ? 4.887 5.998 0.082 1.00 83.69 85 PRO A C 1
ATOM 656 O O . PRO A 1 85 ? 5.686 6.511 0.872 1.00 83.69 85 PRO A O 1
ATOM 659 N N . ILE A 1 86 ? 5.273 5.148 -0.861 1.00 83.44 86 ILE A N 1
ATOM 660 C CA . ILE A 1 86 ? 6.684 4.829 -1.059 1.00 83.44 86 ILE A CA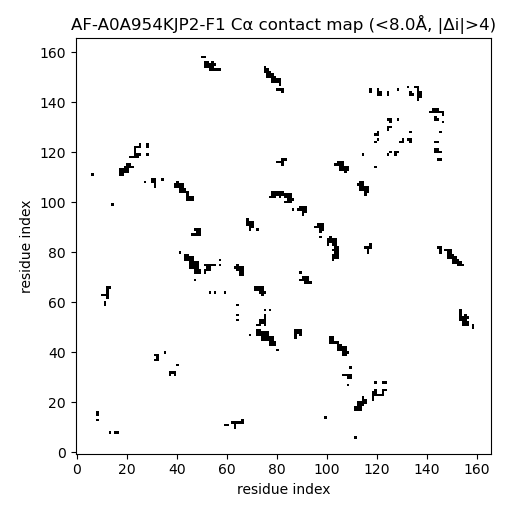 1
ATOM 661 C C . ILE A 1 86 ? 7.322 5.825 -2.028 1.00 83.44 86 ILE A C 1
ATOM 663 O O . ILE A 1 86 ? 6.688 6.305 -2.966 1.00 83.44 86 ILE A O 1
ATOM 667 N N . VAL A 1 87 ? 8.604 6.119 -1.817 1.00 79.69 87 VAL A N 1
ATOM 668 C CA . VAL A 1 87 ? 9.383 6.997 -2.697 1.00 79.69 87 VAL A CA 1
ATOM 669 C C . VAL A 1 87 ? 10.448 6.161 -3.386 1.00 79.69 87 VAL A C 1
ATOM 671 O O . VAL A 1 87 ? 11.385 5.675 -2.761 1.00 79.69 87 VAL A O 1
ATOM 674 N N . THR A 1 88 ? 10.272 5.967 -4.686 1.00 79.69 88 THR A N 1
ATOM 675 C CA . THR A 1 88 ? 11.002 4.967 -5.484 1.00 79.69 88 THR A CA 1
ATOM 676 C C . THR A 1 88 ? 11.920 5.607 -6.521 1.00 79.69 88 THR A C 1
ATOM 678 O O . THR A 1 88 ? 12.641 4.918 -7.238 1.00 79.69 88 THR A O 1
ATOM 681 N N . GLY A 1 89 ? 11.886 6.941 -6.611 1.00 80.12 89 GLY A N 1
ATOM 682 C CA . GLY A 1 89 ? 12.541 7.712 -7.665 1.00 80.12 89 GLY A CA 1
ATOM 683 C C . GLY A 1 89 ? 11.825 7.644 -9.017 1.00 80.12 89 GLY A C 1
ATOM 684 O O . GLY A 1 89 ? 12.277 8.285 -9.963 1.00 80.12 89 GLY A O 1
ATOM 685 N N . VAL A 1 90 ? 10.715 6.905 -9.128 1.00 87.44 90 VAL A N 1
ATOM 686 C CA . VAL A 1 90 ? 9.896 6.879 -10.342 1.00 87.44 90 VAL A CA 1
ATOM 687 C C . VAL A 1 90 ? 9.159 8.205 -10.500 1.00 87.44 90 VAL A C 1
ATOM 689 O O . VAL A 1 90 ? 8.627 8.756 -9.537 1.00 87.44 90 VAL A O 1
ATOM 692 N N . ILE A 1 91 ? 9.106 8.701 -11.736 1.00 88.56 91 ILE A N 1
ATOM 693 C CA . ILE A 1 91 ? 8.346 9.891 -12.114 1.00 88.56 91 ILE A CA 1
ATOM 694 C C . ILE A 1 91 ? 7.253 9.481 -13.093 1.00 88.56 91 ILE A C 1
ATOM 696 O O . ILE A 1 91 ? 7.541 8.933 -14.157 1.00 88.56 91 ILE A O 1
ATO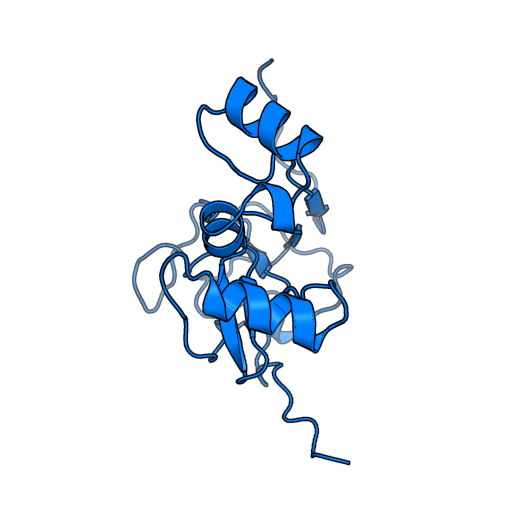M 700 N N . ASP A 1 92 ? 6.006 9.789 -12.746 1.00 89.12 92 ASP A N 1
ATOM 701 C CA . ASP A 1 92 ? 4.875 9.662 -13.653 1.00 89.12 92 ASP A CA 1
ATOM 702 C C . ASP A 1 92 ? 5.039 10.658 -14.813 1.00 89.12 92 ASP A C 1
ATOM 704 O O . ASP A 1 92 ? 5.103 11.879 -14.623 1.00 89.12 92 ASP A O 1
ATOM 708 N N . THR A 1 93 ? 5.117 10.145 -16.039 1.00 91.06 93 THR A N 1
ATOM 709 C CA . THR A 1 93 ? 5.369 10.950 -17.240 1.00 91.06 93 THR A CA 1
ATOM 710 C C . THR A 1 93 ? 4.234 11.916 -17.573 1.00 91.06 93 THR A C 1
ATOM 712 O O . THR A 1 93 ? 4.491 12.907 -18.265 1.00 91.06 93 THR A O 1
ATOM 715 N N . ARG A 1 94 ? 3.022 11.679 -17.061 1.00 89.69 94 ARG A N 1
ATOM 7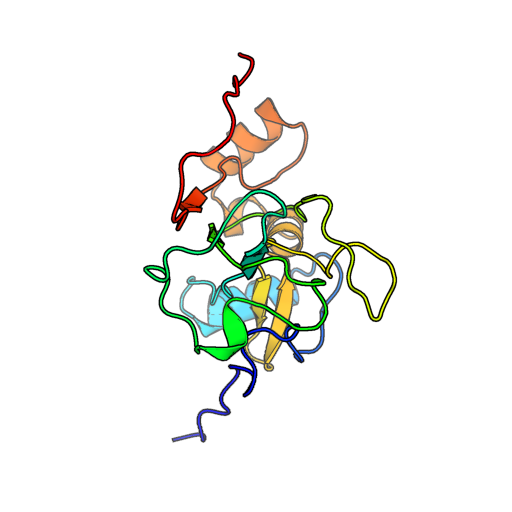16 C CA . ARG A 1 94 ? 1.819 12.496 -17.266 1.00 89.69 94 ARG A CA 1
ATOM 717 C C . ARG A 1 94 ? 1.776 13.665 -16.293 1.00 89.69 94 ARG A C 1
ATOM 719 O O . ARG A 1 94 ? 1.505 14.787 -16.704 1.00 89.69 94 ARG A O 1
ATOM 726 N N . THR A 1 95 ? 2.060 13.413 -15.014 1.00 90.38 95 THR A N 1
ATOM 727 C CA . THR A 1 95 ? 1.938 14.427 -13.946 1.00 90.38 95 THR A CA 1
ATOM 728 C C . THR A 1 95 ? 3.256 15.112 -13.595 1.00 90.38 95 THR A C 1
ATOM 730 O O . THR A 1 95 ? 3.242 16.145 -12.927 1.00 90.38 95 THR A O 1
ATOM 733 N N . LYS A 1 96 ? 4.393 14.552 -14.034 1.00 91.50 96 LYS A N 1
ATOM 734 C CA . LYS A 1 96 ? 5.758 14.972 -13.667 1.00 91.50 96 LYS A CA 1
ATOM 735 C C . LYS A 1 96 ? 6.015 14.939 -12.153 1.00 91.50 96 LYS A C 1
ATOM 737 O O . LYS A 1 96 ? 6.840 15.694 -11.645 1.00 91.50 96 LYS A O 1
ATOM 742 N N . LYS A 1 97 ? 5.308 14.063 -11.434 1.00 88.44 97 LYS A N 1
ATOM 743 C CA . LYS A 1 97 ? 5.421 13.844 -9.983 1.00 88.44 97 LYS A CA 1
ATOM 744 C C . LYS A 1 97 ? 5.615 12.356 -9.686 1.00 88.44 97 LYS A C 1
ATOM 746 O O . LYS A 1 97 ? 5.511 11.529 -10.589 1.00 88.44 97 LYS A O 1
ATOM 751 N N . ALA A 1 98 ? 5.892 12.019 -8.427 1.00 85.69 98 ALA A N 1
ATOM 752 C CA . ALA A 1 98 ? 5.867 10.629 -7.980 1.00 85.69 98 ALA A CA 1
ATOM 753 C C . ALA A 1 98 ? 4.490 9.997 -8.263 1.00 85.69 98 ALA A C 1
ATOM 755 O O . ALA A 1 98 ? 3.480 10.716 -8.200 1.00 85.69 98 ALA A O 1
ATOM 756 N N . PRO A 1 99 ? 4.427 8.687 -8.565 1.00 85.50 99 PRO A N 1
ATOM 757 C CA . PRO A 1 99 ? 3.158 8.032 -8.786 1.00 85.50 99 PRO A CA 1
ATOM 758 C C . PRO A 1 99 ? 2.216 8.183 -7.595 1.00 85.50 99 PRO A C 1
ATOM 760 O O . PRO A 1 99 ? 2.645 8.134 -6.439 1.00 85.50 99 PRO A O 1
ATOM 763 N N . PHE A 1 100 ? 0.931 8.401 -7.873 1.00 84.12 100 PHE A N 1
ATOM 764 C CA . PHE A 1 100 ? -0.051 8.648 -6.822 1.00 84.12 100 PHE A CA 1
ATOM 765 C C . PHE A 1 100 ? -0.102 7.466 -5.849 1.00 84.12 100 PHE A C 1
ATOM 767 O O . PHE A 1 100 ? -0.523 6.371 -6.224 1.00 84.12 100 PHE A O 1
ATOM 774 N N . ARG A 1 101 ? 0.327 7.719 -4.604 1.00 81.50 101 ARG A N 1
ATOM 775 C CA . ARG A 1 101 ? 0.269 6.782 -3.471 1.00 81.50 101 ARG A CA 1
ATOM 776 C C . ARG A 1 101 ? 0.772 5.380 -3.837 1.00 81.50 101 ARG A C 1
ATOM 778 O O . ARG A 1 101 ? 0.132 4.371 -3.534 1.00 81.50 101 ARG A O 1
ATOM 785 N N . GLU A 1 102 ? 1.909 5.329 -4.536 1.00 85.88 102 GLU A N 1
ATOM 786 C CA . GLU A 1 102 ? 2.580 4.075 -4.888 1.00 85.88 102 GLU A CA 1
ATOM 787 C C . GLU A 1 102 ? 2.772 3.220 -3.628 1.00 85.88 102 GLU A C 1
ATOM 789 O O . GLU A 1 102 ? 3.060 3.752 -2.553 1.00 85.88 102 GLU A O 1
ATOM 794 N N . GLY A 1 103 ? 2.582 1.902 -3.742 1.00 86.50 103 GLY A N 1
ATOM 795 C CA . GLY A 1 103 ? 2.754 0.949 -2.639 1.00 86.50 103 GLY A CA 1
ATOM 796 C C . GLY A 1 103 ? 1.773 1.067 -1.460 1.00 86.50 103 GLY A C 1
ATOM 797 O O . GLY A 1 103 ? 1.700 0.137 -0.662 1.00 86.50 103 GLY A O 1
ATOM 798 N N . GLU A 1 104 ? 0.995 2.143 -1.344 1.00 90.06 104 GLU A N 1
ATOM 799 C CA . GLU A 1 104 ? 0.176 2.425 -0.163 1.00 90.06 104 GLU A CA 1
ATOM 800 C C . GLU A 1 104 ? -1.182 1.707 -0.175 1.00 90.06 104 GLU A C 1
ATOM 802 O O . GLU A 1 104 ? -2.013 1.884 -1.065 1.00 90.06 104 GLU A O 1
ATOM 807 N N . ALA A 1 105 ? -1.470 0.940 0.867 1.00 92.31 105 ALA A N 1
ATOM 808 C CA . ALA A 1 105 ? -2.694 0.172 0.994 1.00 92.31 105 ALA A 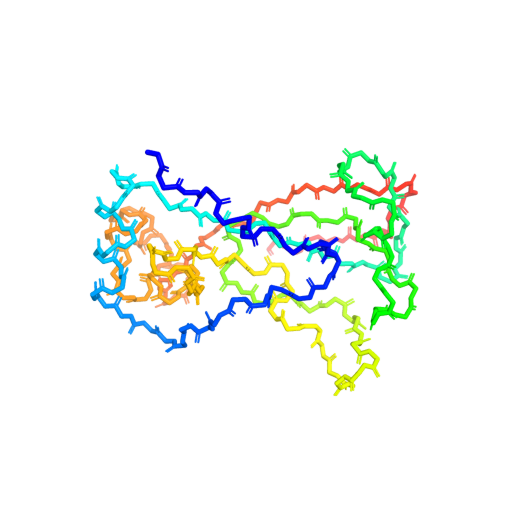CA 1
ATOM 809 C C . ALA A 1 105 ? -3.934 1.067 1.152 1.00 92.31 105 ALA A C 1
ATOM 811 O O . ALA A 1 105 ? -3.981 1.978 1.981 1.00 92.31 105 ALA A O 1
ATOM 812 N N . HIS A 1 106 ? -4.965 0.752 0.370 1.00 92.69 106 HIS A N 1
ATOM 813 C CA . HIS A 1 106 ? -6.275 1.389 0.453 1.00 92.69 106 HIS A CA 1
ATOM 814 C C . HIS A 1 106 ? -7.347 0.335 0.701 1.00 92.69 106 HIS A C 1
ATOM 816 O O . HIS A 1 106 ? -7.279 -0.754 0.129 1.00 92.69 106 HIS A O 1
ATOM 822 N N . VAL A 1 107 ? -8.335 0.676 1.520 1.00 94.50 107 VAL A N 1
ATOM 823 C CA . VAL A 1 107 ? -9.551 -0.110 1.717 1.00 94.50 107 VAL A CA 1
ATOM 824 C C . VAL A 1 107 ? -10.577 0.322 0.677 1.00 94.50 107 VAL A C 1
ATOM 826 O O . VAL A 1 107 ? -10.801 1.518 0.483 1.00 94.50 107 VAL A O 1
ATOM 829 N N . LEU A 1 108 ? -11.174 -0.651 -0.005 1.00 93.56 108 LEU A N 1
ATOM 830 C CA . LEU A 1 108 ? -12.350 -0.444 -0.837 1.00 93.56 108 LEU A CA 1
ATOM 831 C C . LEU A 1 108 ? -13.581 -0.320 0.066 1.00 93.56 108 LEU A C 1
ATOM 833 O O . LEU A 1 108 ? -13.854 -1.222 0.858 1.00 93.56 108 LEU A O 1
ATOM 837 N N . THR A 1 109 ? -14.310 0.783 -0.058 1.00 93.94 109 THR A N 1
ATOM 838 C CA . THR A 1 109 ? -15.551 1.000 0.689 1.00 93.94 109 THR A CA 1
ATOM 839 C C . THR A 1 109 ? -16.720 0.246 0.043 1.00 93.94 109 THR A C 1
ATOM 841 O O . THR A 1 109 ? -16.660 -0.086 -1.146 1.00 93.94 109 THR A O 1
ATOM 844 N N . PRO A 1 110 ? -17.821 0.014 0.781 1.00 91.81 110 PRO A N 1
ATOM 845 C CA . PRO A 1 110 ? -19.033 -0.599 0.226 1.00 91.81 110 PRO A CA 1
ATOM 846 C C . PRO A 1 110 ? -19.618 0.153 -0.975 1.00 91.81 110 PRO A C 1
ATOM 848 O O . PRO A 1 110 ? -20.177 -0.467 -1.877 1.00 91.81 110 PRO A O 1
ATOM 851 N N . ASP A 1 111 ? -19.425 1.473 -1.015 1.00 91.38 111 ASP A N 1
ATOM 852 C CA . ASP A 1 111 ? -19.888 2.350 -2.094 1.00 91.38 111 ASP A CA 1
ATOM 853 C C . ASP A 1 111 ? -18.930 2.388 -3.302 1.00 91.38 111 ASP A C 1
ATOM 855 O O . ASP A 1 111 ? -19.141 3.138 -4.254 1.00 91.38 111 ASP A O 1
ATOM 859 N N . GLY A 1 112 ? -17.867 1.576 -3.292 1.00 90.44 112 GLY A N 1
ATOM 860 C CA . GLY A 1 112 ? -16.910 1.461 -4.396 1.00 90.44 112 GLY A CA 1
ATOM 861 C C . GLY A 1 112 ? -15.840 2.556 -4.438 1.00 90.44 112 GLY A C 1
ATOM 862 O O . GLY A 1 112 ? -15.114 2.661 -5.429 1.00 90.44 112 GLY A O 1
ATOM 863 N N . GLN A 1 113 ? -15.718 3.351 -3.374 1.00 92.50 113 GLN A N 1
ATOM 864 C CA . GLN A 1 113 ? -14.673 4.361 -3.199 1.00 92.50 113 GLN A CA 1
ATOM 865 C C . GLN A 1 113 ? -13.441 3.744 -2.528 1.00 92.50 113 GLN A C 1
ATOM 867 O O . GLN A 1 113 ? -13.455 2.590 -2.096 1.00 92.50 113 GLN A O 1
ATOM 872 N N . VAL A 1 114 ? -12.354 4.505 -2.421 1.00 92.88 114 VAL A N 1
ATOM 873 C CA . VAL A 1 114 ? -11.141 4.069 -1.721 1.00 92.88 114 VAL A CA 1
ATOM 874 C C . VAL A 1 114 ? -10.725 5.060 -0.645 1.00 92.88 114 VAL A C 1
ATOM 876 O O . VAL A 1 114 ? -10.708 6.264 -0.873 1.00 92.88 114 VAL A O 1
ATOM 879 N N . ILE A 1 115 ? -10.326 4.541 0.511 1.00 94.25 115 ILE A N 1
ATOM 880 C CA . ILE A 1 115 ? -9.752 5.304 1.627 1.00 94.25 115 ILE A CA 1
ATOM 881 C C . ILE A 1 115 ? -8.428 4.665 2.043 1.00 94.25 115 ILE A C 1
ATOM 883 O O . ILE A 1 115 ? -8.249 3.453 1.893 1.00 94.25 115 ILE A O 1
ATOM 887 N N . SER A 1 116 ? -7.467 5.446 2.531 1.00 94.38 116 SER A N 1
ATOM 888 C CA . SER A 1 116 ? -6.194 4.868 2.962 1.00 94.38 116 SER A CA 1
ATOM 889 C C . SER A 1 116 ? -6.347 4.052 4.241 1.00 94.38 116 SER A C 1
ATOM 891 O O . SER A 1 116 ? -7.138 4.385 5.125 1.00 94.38 116 SER A O 1
ATOM 893 N N . LEU A 1 117 ? -5.552 2.988 4.371 1.00 95.81 117 LEU A N 1
ATOM 894 C CA . LEU A 1 117 ? -5.512 2.226 5.619 1.00 95.81 117 LEU A CA 1
ATOM 895 C C . LEU A 1 117 ? -5.056 3.109 6.795 1.00 95.81 117 LEU A C 1
ATOM 897 O O . LEU A 1 117 ? -5.538 2.942 7.912 1.00 95.81 117 LEU A O 1
ATOM 901 N N . GLN A 1 118 ? -4.162 4.069 6.541 1.00 96.06 118 GLN A N 1
ATOM 902 C CA . GLN A 1 118 ? -3.674 4.986 7.567 1.00 96.06 118 GLN A CA 1
ATOM 903 C C . GLN A 1 118 ? -4.774 5.913 8.097 1.00 96.06 118 GLN A C 1
ATOM 905 O O . GLN A 1 118 ? -4.847 6.124 9.305 1.00 96.06 118 GLN A O 1
ATOM 910 N N . ASP A 1 119 ? -5.654 6.423 7.234 1.00 96.81 119 ASP A N 1
ATOM 911 C CA . ASP A 1 119 ? -6.779 7.272 7.644 1.00 96.81 119 ASP A CA 1
ATOM 912 C C . ASP A 1 119 ? -7.754 6.509 8.545 1.00 96.81 119 ASP A C 1
ATOM 914 O O . ASP A 1 119 ? -8.218 7.037 9.556 1.00 96.81 119 ASP A O 1
ATOM 918 N N . LEU A 1 120 ? -8.010 5.234 8.235 1.00 97.56 120 LEU A N 1
ATOM 919 C CA . LEU A 1 120 ? -8.829 4.364 9.080 1.00 97.56 120 LEU A CA 1
ATOM 920 C C . LEU A 1 120 ? -8.157 4.059 10.426 1.00 97.56 120 LEU A C 1
ATOM 922 O O . LEU A 1 120 ? -8.824 4.068 11.462 1.00 97.56 120 LEU A O 1
ATOM 926 N N . ILE A 1 121 ? -6.837 3.841 10.438 1.00 97.56 121 ILE A N 1
ATOM 927 C CA . ILE A 1 121 ? -6.059 3.689 11.677 1.00 97.56 121 ILE A CA 1
ATOM 928 C C . ILE A 1 121 ? -6.136 4.962 12.524 1.00 97.56 121 ILE A C 1
ATOM 930 O O . ILE A 1 121 ? -6.316 4.874 13.734 1.00 97.56 121 ILE A O 1
ATOM 934 N N . ILE A 1 122 ? -6.017 6.145 11.920 1.00 97.06 122 ILE A N 1
ATOM 935 C CA . ILE A 1 122 ? -6.133 7.421 12.639 1.00 97.06 122 ILE A CA 1
ATOM 936 C C . ILE A 1 122 ? -7.549 7.599 13.197 1.00 97.06 122 ILE A C 1
ATOM 938 O O . ILE A 1 122 ? -7.691 8.051 14.333 1.00 97.06 122 ILE A O 1
ATOM 942 N N . ALA A 1 123 ? -8.583 7.218 12.436 1.00 97.56 123 ALA A N 1
ATOM 943 C CA . ALA A 1 123 ? -9.977 7.331 12.859 1.00 97.56 123 ALA A CA 1
ATOM 944 C C . ALA A 1 123 ? -10.264 6.529 14.138 1.00 97.56 123 ALA A C 1
ATOM 946 O O . ALA A 1 123 ? -10.905 7.045 15.054 1.00 97.56 123 ALA A O 1
ATOM 947 N N . ASN A 1 124 ? -9.787 5.282 14.219 1.00 98.00 124 ASN A N 1
ATOM 948 C CA . ASN A 1 124 ? -9.844 4.495 15.450 1.00 98.00 124 ASN A CA 1
ATOM 949 C C . ASN A 1 124 ? -8.777 3.377 15.459 1.00 98.00 124 ASN A C 1
ATOM 951 O O . ASN A 1 124 ? -9.017 2.276 14.950 1.00 98.00 124 ASN A O 1
ATOM 955 N N . PRO A 1 125 ? -7.606 3.612 16.074 1.00 97.69 125 PRO A N 1
ATOM 956 C CA . PRO A 1 125 ? -6.476 2.696 15.955 1.00 97.69 125 PRO A CA 1
ATOM 957 C C . PRO A 1 125 ? -6.704 1.376 16.687 1.00 97.69 125 PRO A C 1
ATOM 959 O O . PRO A 1 125 ? -6.286 0.326 16.205 1.00 97.69 125 PRO A O 1
ATOM 962 N N . GLU A 1 126 ? -7.403 1.401 17.821 1.00 97.88 126 GLU A N 1
ATOM 963 C CA . GLU A 1 126 ? -7.671 0.201 18.615 1.00 97.88 126 GLU A CA 1
ATOM 964 C C . GLU A 1 126 ? -8.706 -0.690 17.935 1.00 97.88 126 GLU A C 1
ATOM 966 O O . GLU A 1 126 ? -8.561 -1.909 17.949 1.00 97.88 126 GLU A O 1
ATOM 971 N N . LYS A 1 127 ? -9.693 -0.097 17.254 1.00 97.00 127 LYS A N 1
ATOM 972 C CA . LYS A 1 127 ? -10.659 -0.852 16.452 1.00 97.00 127 LYS A CA 1
ATOM 973 C C . LYS A 1 127 ? -10.012 -1.511 15.230 1.00 97.00 127 LYS A C 1
ATOM 975 O O . LYS A 1 127 ? -10.410 -2.612 14.867 1.00 97.00 127 LYS A O 1
ATOM 980 N N . VAL A 1 128 ? -9.018 -0.864 14.616 1.00 97.19 128 VAL A N 1
ATOM 981 C CA . VAL A 1 128 ? -8.338 -1.381 13.414 1.00 97.19 128 VAL A CA 1
ATOM 982 C C . VAL A 1 128 ? -7.208 -2.362 13.740 1.00 97.19 128 VAL A C 1
ATOM 984 O O . VAL A 1 128 ? -7.093 -3.404 13.103 1.00 97.19 128 VAL A O 1
ATOM 987 N N . MET A 1 129 ? -6.347 -2.037 14.706 1.00 96.69 129 MET A N 1
ATOM 988 C CA . MET A 1 129 ? -5.112 -2.784 14.989 1.00 96.69 129 MET A CA 1
ATOM 989 C C . MET A 1 129 ? -5.144 -3.536 16.327 1.00 96.69 129 MET A C 1
ATOM 991 O O . MET A 1 129 ? -4.267 -4.359 16.594 1.00 96.69 129 MET A O 1
ATOM 995 N N . GLY A 1 130 ? -6.121 -3.254 17.189 1.00 97.75 130 GLY A N 1
ATOM 996 C CA . GLY A 1 130 ? -6.147 -3.713 18.576 1.00 97.75 130 GLY A CA 1
ATOM 997 C C . GLY A 1 130 ? -5.297 -2.847 19.513 1.00 97.75 130 GLY A C 1
ATOM 998 O O . GLY A 1 130 ? -4.352 -2.162 19.103 1.00 97.75 130 GLY A O 1
ATOM 999 N N . GLU A 1 131 ? -5.612 -2.904 20.809 1.00 98.31 131 GLU A N 1
ATOM 1000 C CA . GLU A 1 131 ? -4.959 -2.111 21.865 1.00 98.31 131 GLU A CA 1
ATOM 1001 C C . GLU A 1 131 ? -3.441 -2.333 21.923 1.00 98.31 131 GLU A C 1
ATOM 1003 O O . GLU A 1 131 ? -2.660 -1.383 21.965 1.00 98.31 131 GLU A O 1
ATOM 1008 N N . LYS A 1 132 ? -2.998 -3.596 21.865 1.00 98.25 132 LYS A N 1
ATOM 1009 C CA . LYS A 1 132 ? -1.575 -3.955 21.994 1.00 98.25 132 LYS A CA 1
ATOM 1010 C C . LYS A 1 132 ? -0.727 -3.392 20.855 1.00 98.25 132 LYS A C 1
ATOM 1012 O O . LYS A 1 132 ? 0.334 -2.826 21.103 1.00 98.25 132 LYS A O 1
ATOM 1017 N N . VAL A 1 133 ? -1.191 -3.536 19.613 1.00 98.06 133 VAL A N 1
ATOM 1018 C CA . VAL A 1 133 ? -0.472 -3.030 18.432 1.00 98.06 133 VAL A CA 1
ATOM 1019 C C . VAL A 1 133 ? -0.495 -1.504 18.419 1.00 98.06 133 VAL A C 1
ATOM 1021 O O . VAL A 1 133 ? 0.529 -0.880 18.149 1.00 98.06 133 VAL A O 1
ATOM 1024 N N . THR A 1 134 ? -1.621 -0.898 18.802 1.00 98.31 134 THR A N 1
ATOM 1025 C CA . THR A 1 134 ? -1.738 0.558 18.958 1.00 98.31 134 THR A CA 1
ATOM 1026 C C . THR A 1 134 ? -0.736 1.102 19.974 1.00 98.31 134 THR A C 1
ATOM 1028 O O . THR A 1 134 ? -0.047 2.083 19.688 1.00 98.31 134 THR A O 1
ATOM 1031 N N . ALA A 1 135 ? -0.611 0.460 21.137 1.00 98.19 135 ALA A N 1
ATOM 1032 C CA . ALA A 1 135 ? 0.347 0.849 22.167 1.00 98.19 135 ALA A CA 1
ATOM 1033 C C . ALA A 1 135 ? 1.800 0.740 21.671 1.00 98.19 135 ALA A C 1
ATOM 1035 O O . ALA A 1 135 ? 2.571 1.683 21.844 1.00 98.19 135 ALA A O 1
ATOM 1036 N N . ILE A 1 136 ? 2.156 -0.362 20.994 1.00 97.56 136 ILE A N 1
ATOM 1037 C CA . ILE A 1 136 ? 3.487 -0.549 20.389 1.00 97.56 136 ILE A CA 1
ATOM 1038 C C . ILE A 1 136 ? 3.776 0.556 19.371 1.00 97.56 136 ILE A C 1
ATOM 1040 O O . ILE A 1 136 ? 4.816 1.206 19.448 1.00 97.56 136 ILE A O 1
ATOM 1044 N N . SER A 1 137 ? 2.847 0.808 18.447 1.00 97.31 137 SER A N 1
ATOM 1045 C CA . SER A 1 137 ? 3.012 1.842 17.428 1.00 97.31 137 SER A CA 1
ATOM 1046 C C . SER A 1 137 ? 3.240 3.218 18.044 1.00 97.31 137 SER A C 1
ATOM 1048 O O . SER A 1 137 ? 4.165 3.922 17.649 1.00 97.31 137 SER A O 1
ATOM 1050 N N . LYS A 1 138 ? 2.415 3.611 19.021 1.00 97.25 138 LYS A N 1
ATOM 1051 C CA . LYS A 1 138 ? 2.566 4.902 19.705 1.00 97.25 138 LYS A CA 1
ATOM 1052 C C . LYS A 1 138 ? 3.901 4.987 20.443 1.00 97.25 138 LYS A C 1
ATOM 1054 O O . LYS A 1 138 ? 4.550 6.024 20.385 1.00 97.25 138 LYS A O 1
ATOM 1059 N N . SER A 1 139 ? 4.333 3.904 21.089 1.00 97.56 139 SER A N 1
ATOM 1060 C CA . SER A 1 139 ? 5.620 3.862 21.789 1.00 97.56 139 SER A CA 1
ATOM 1061 C C . SER A 1 139 ? 6.818 4.003 20.849 1.00 97.56 139 SER A C 1
ATOM 1063 O O . SER A 1 139 ? 7.807 4.613 21.240 1.00 97.56 139 SER A O 1
ATOM 1065 N N . LEU A 1 140 ? 6.761 3.418 19.649 1.00 95.56 140 LEU A N 1
ATOM 1066 C CA . LEU A 1 140 ? 7.872 3.438 18.692 1.00 95.56 140 LEU A CA 1
ATOM 1067 C C . LEU A 1 140 ? 7.903 4.716 17.848 1.00 95.56 140 LEU A C 1
ATOM 1069 O O . LEU A 1 140 ? 8.978 5.231 17.556 1.00 95.56 140 LEU A O 1
ATOM 1073 N N . PHE A 1 141 ? 6.734 5.219 17.448 1.00 94.94 141 PHE A N 1
ATOM 1074 C CA . PHE A 1 141 ? 6.617 6.244 16.406 1.00 94.94 141 PHE A CA 1
ATOM 1075 C C . PHE A 1 141 ? 5.916 7.528 16.870 1.00 94.94 141 PHE A C 1
ATOM 1077 O O . PHE A 1 141 ? 5.754 8.456 16.081 1.00 94.94 141 PHE A O 1
ATOM 1084 N N . GLY A 1 142 ? 5.439 7.592 18.117 1.00 96.25 142 GLY A N 1
ATOM 1085 C CA . GLY A 1 142 ? 4.679 8.722 18.670 1.00 96.25 142 GLY A CA 1
ATOM 1086 C C . GLY A 1 142 ? 3.224 8.810 18.192 1.00 96.25 142 GLY A C 1
ATOM 1087 O O . GLY A 1 142 ? 2.385 9.365 18.894 1.00 96.25 142 GLY A O 1
ATOM 1088 N N . ASN A 1 143 ? 2.901 8.208 17.045 1.00 94.25 143 ASN A N 1
ATOM 1089 C CA . ASN A 1 143 ? 1.573 8.201 16.434 1.00 94.25 143 ASN A CA 1
ATOM 1090 C C . ASN A 1 143 ? 1.123 6.767 16.089 1.00 94.25 143 ASN A C 1
ATOM 1092 O O . ASN A 1 143 ? 1.966 5.889 15.879 1.00 94.25 143 ASN A O 1
ATOM 1096 N N . PRO A 1 144 ? -0.196 6.498 16.026 1.00 96.44 144 PRO A N 1
ATOM 1097 C CA . PRO A 1 144 ? -0.704 5.210 15.570 1.00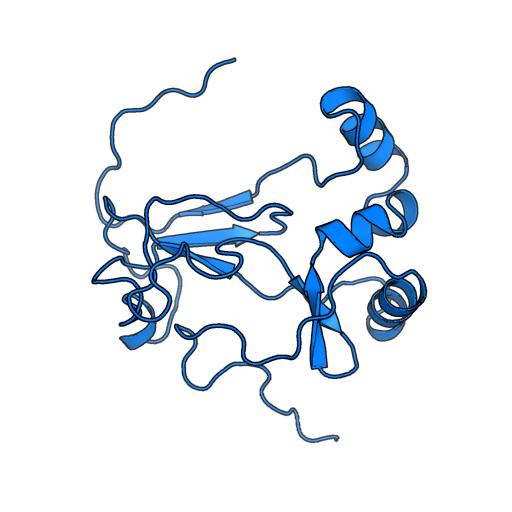 96.44 144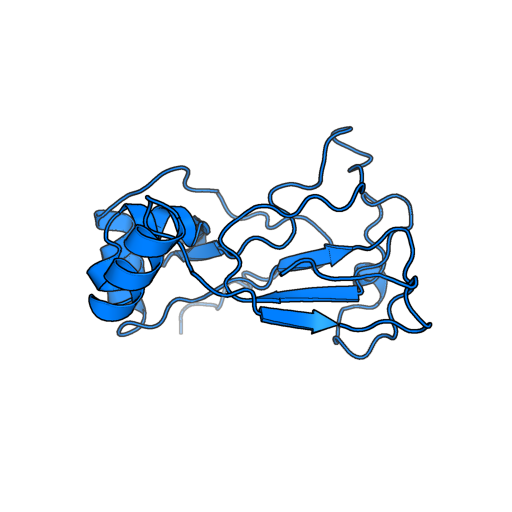 PRO A CA 1
ATOM 1098 C C . PRO A 1 144 ? -0.497 5.032 14.056 1.00 96.44 144 PRO A C 1
ATOM 1100 O O . PRO A 1 144 ? -0.967 5.825 13.243 1.00 96.44 144 PRO A O 1
ATOM 1103 N N . THR A 1 145 ? 0.203 3.969 13.684 1.00 96.19 145 THR A N 1
ATOM 1104 C CA . THR A 1 145 ? 0.463 3.519 12.317 1.00 96.19 145 THR A CA 1
ATOM 1105 C C . THR A 1 145 ? 0.700 2.013 12.328 1.00 96.19 145 THR A C 1
ATOM 1107 O O . THR A 1 145 ? 0.968 1.412 13.372 1.00 96.19 145 THR A O 1
ATOM 1110 N N . TRP A 1 146 ? 0.599 1.383 11.166 1.00 95.50 146 TRP A N 1
ATOM 1111 C CA . TRP A 1 146 ? 0.918 -0.029 11.034 1.00 95.50 146 TRP A CA 1
ATOM 1112 C C . TRP A 1 146 ? 2.432 -0.240 11.234 1.00 95.50 146 TRP A C 1
ATOM 1114 O O . TRP A 1 146 ? 3.228 0.292 10.459 1.00 95.50 146 TRP A O 1
ATOM 1124 N N . PRO A 1 147 ? 2.874 -0.994 12.261 1.00 93.75 147 PRO A N 1
ATOM 1125 C CA . PRO A 1 147 ? 4.279 -0.997 12.678 1.00 93.75 147 PRO A CA 1
ATOM 1126 C C . PRO A 1 147 ? 5.162 -1.956 11.869 1.00 93.75 147 PRO A C 1
ATOM 1128 O O . PRO A 1 147 ? 6.327 -2.157 12.207 1.00 93.75 147 PRO A O 1
ATOM 1131 N N . ILE A 1 148 ? 4.615 -2.592 10.831 1.00 91.69 148 ILE A N 1
ATOM 1132 C CA . ILE A 1 148 ? 5.330 -3.562 10.003 1.00 91.69 148 ILE A CA 1
ATOM 1133 C C . ILE A 1 148 ? 5.172 -3.218 8.528 1.00 91.69 148 ILE A C 1
ATOM 1135 O O . ILE A 1 148 ? 4.147 -2.707 8.088 1.00 91.69 148 ILE A O 1
ATOM 1139 N N . VAL A 1 149 ? 6.176 -3.577 7.736 1.00 88.75 149 VAL A N 1
ATOM 1140 C CA . VAL A 1 149 ? 6.098 -3.522 6.278 1.00 88.75 149 VAL A CA 1
ATOM 1141 C C . VAL A 1 149 ? 6.223 -4.941 5.747 1.00 88.75 149 VAL A C 1
ATOM 1143 O O . VAL A 1 149 ? 7.180 -5.642 6.067 1.00 88.75 149 VAL A O 1
ATOM 1146 N N . SER A 1 150 ? 5.263 -5.359 4.922 1.00 91.81 150 SER A N 1
ATOM 1147 C CA . SER A 1 150 ? 5.267 -6.670 4.276 1.00 91.81 150 SER A CA 1
ATOM 1148 C C . SER A 1 150 ? 5.272 -6.506 2.762 1.00 91.81 150 SER A C 1
ATOM 1150 O O . SER A 1 150 ? 4.522 -5.695 2.213 1.00 91.81 150 SER A O 1
ATOM 1152 N N . LYS A 1 151 ? 6.147 -7.251 2.080 1.00 91.56 151 LYS A N 1
ATOM 1153 C CA . LYS A 1 151 ? 6.364 -7.125 0.635 1.00 91.56 151 LYS A CA 1
ATOM 1154 C C . LYS A 1 151 ? 6.555 -8.484 -0.012 1.00 91.56 151 LYS A C 1
ATOM 1156 O O . LYS A 1 151 ? 7.151 -9.384 0.579 1.00 91.56 151 LYS A O 1
ATOM 1161 N N . LYS A 1 152 ? 6.113 -8.604 -1.261 1.00 92.56 152 LYS A N 1
ATOM 1162 C CA . LYS A 1 152 ? 6.598 -9.638 -2.180 1.00 92.56 152 LYS A CA 1
ATOM 1163 C C . LYS A 1 152 ? 7.519 -8.987 -3.197 1.00 92.56 152 LYS A C 1
ATOM 1165 O O . LYS A 1 152 ? 7.133 -7.986 -3.791 1.00 92.56 152 LYS A O 1
ATOM 1170 N N . PHE A 1 153 ? 8.689 -9.582 -3.389 1.00 93.31 153 PHE A N 1
ATOM 1171 C CA . PHE A 1 153 ? 9.662 -9.171 -4.394 1.00 93.31 153 PHE A CA 1
ATOM 1172 C C . PHE A 1 153 ? 9.648 -10.153 -5.561 1.00 93.31 153 PHE A C 1
ATOM 1174 O O . PHE A 1 153 ? 9.545 -11.366 -5.364 1.00 93.31 153 PHE A O 1
ATOM 1181 N N . ASP A 1 154 ? 9.790 -9.626 -6.768 1.00 94.50 154 ASP A N 1
ATOM 1182 C CA . ASP A 1 154 ? 9.797 -10.373 -8.016 1.00 94.50 154 ASP A CA 1
ATOM 1183 C C . ASP A 1 154 ? 10.958 -9.930 -8.911 1.00 94.50 154 ASP A C 1
ATOM 1185 O O . ASP A 1 154 ? 10.793 -9.675 -10.097 1.00 94.50 154 ASP A O 1
ATOM 1189 N N . ASN A 1 155 ? 12.164 -9.870 -8.359 1.00 94.81 155 ASN A N 1
ATOM 1190 C CA . ASN A 1 155 ? 13.337 -9.390 -9.089 1.00 94.81 155 ASN A CA 1
ATOM 1191 C C . ASN A 1 155 ? 13.869 -10.482 -10.029 1.00 94.81 155 ASN A C 1
ATOM 1193 O O . ASN A 1 155 ? 14.120 -11.611 -9.597 1.00 94.81 155 ASN A O 1
ATOM 1197 N N . LEU A 1 156 ? 14.040 -10.188 -11.318 1.00 96.06 156 LEU A N 1
ATOM 1198 C CA . LEU A 1 156 ? 14.668 -11.115 -12.270 1.00 96.06 156 LEU A CA 1
ATOM 1199 C C . LEU A 1 156 ? 16.167 -11.280 -11.990 1.00 96.06 156 LEU A C 1
ATOM 1201 O O . LEU A 1 156 ? 16.700 -12.379 -12.110 1.00 96.06 156 LEU A O 1
ATOM 1205 N N . ASN A 1 157 ? 16.823 -10.183 -11.611 1.00 93.69 157 ASN A N 1
ATOM 1206 C CA . ASN A 1 157 ? 18.268 -10.087 -11.431 1.00 93.69 157 ASN A CA 1
ATOM 1207 C C . ASN A 1 157 ? 18.624 -9.759 -9.970 1.00 93.69 157 ASN A C 1
ATOM 1209 O O . ASN A 1 157 ? 17.760 -9.283 -9.224 1.00 93.69 157 ASN A O 1
ATOM 1213 N N . PRO A 1 158 ? 19.885 -9.979 -9.553 1.00 94.19 158 PRO A N 1
ATOM 1214 C CA . PRO A 1 158 ? 20.377 -9.518 -8.259 1.00 94.19 158 PRO A CA 1
ATOM 1215 C C . PRO A 1 158 ? 20.142 -8.016 -8.055 1.00 94.19 158 PRO A C 1
ATOM 1217 O O . PRO A 1 158 ? 20.295 -7.225 -8.985 1.00 94.19 158 PRO A O 1
ATOM 1220 N N . ILE A 1 159 ? 19.804 -7.633 -6.824 1.00 92.56 159 ILE A N 1
ATOM 1221 C CA . ILE A 1 159 ? 19.647 -6.228 -6.425 1.00 92.56 159 ILE A CA 1
ATOM 1222 C C . ILE A 1 159 ? 20.971 -5.649 -5.907 1.00 92.56 159 ILE A C 1
ATOM 1224 O O . ILE A 1 159 ? 21.849 -6.419 -5.505 1.00 92.56 159 ILE A O 1
ATOM 1228 N N . PRO A 1 160 ? 21.134 -4.311 -5.891 1.00 91.81 160 PRO A N 1
ATOM 1229 C CA . PRO A 1 160 ? 22.344 -3.673 -5.384 1.00 91.81 160 PRO A CA 1
ATOM 1230 C C . PRO A 1 160 ? 22.702 -4.116 -3.961 1.00 91.81 160 PRO A C 1
ATOM 1232 O O . PRO A 1 160 ? 21.826 -4.368 -3.131 1.00 91.81 160 PRO A O 1
ATOM 1235 N N . HIS A 1 161 ? 24.001 -4.158 -3.664 1.00 94.56 161 HIS A N 1
ATOM 1236 C CA . HIS A 1 161 ? 24.486 -4.359 -2.301 1.00 94.56 161 HIS A CA 1
ATOM 1237 C C . HIS A 1 161 ? 24.007 -3.207 -1.400 1.00 94.56 161 HIS A C 1
ATOM 1239 O O . HIS A 1 161 ? 24.244 -2.040 -1.711 1.00 94.56 161 HIS A O 1
ATOM 1245 N N . HIS A 1 162 ? 23.321 -3.534 -0.303 1.00 92.94 162 HIS A N 1
ATOM 1246 C CA . HIS A 1 162 ? 22.731 -2.565 0.623 1.00 92.94 162 HIS A CA 1
ATOM 1247 C C . HIS A 1 162 ? 22.768 -3.082 2.067 1.00 92.94 162 HIS A C 1
ATOM 1249 O O . HIS A 1 162 ? 22.939 -4.275 2.309 1.00 92.94 162 HIS A O 1
ATOM 1255 N N . LEU A 1 163 ? 22.600 -2.165 3.023 1.00 94.88 163 LEU A N 1
ATOM 1256 C CA . LEU A 1 163 ? 22.594 -2.436 4.458 1.00 94.88 163 LEU A CA 1
ATOM 1257 C C . LEU A 1 163 ? 21.378 -1.762 5.099 1.00 94.88 163 LEU A C 1
ATOM 1259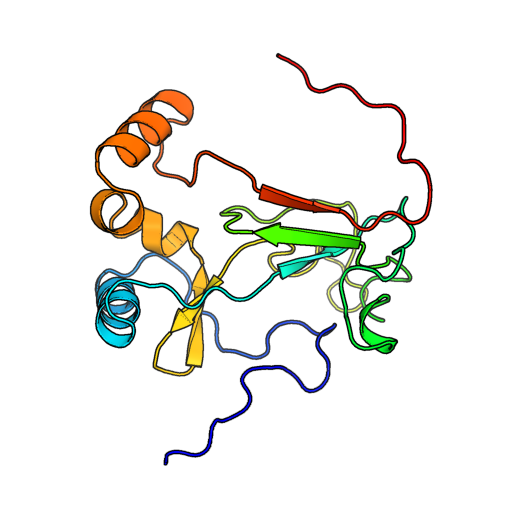 O O . LEU A 1 163 ? 21.086 -0.604 4.805 1.00 94.88 163 LEU A O 1
ATOM 1263 N N . HIS A 1 164 ? 20.716 -2.468 6.013 1.00 91.94 164 HIS A N 1
ATOM 1264 C CA . HIS A 1 164 ? 19.757 -1.867 6.934 1.00 91.94 164 HIS A CA 1
ATOM 1265 C C . HIS A 1 164 ? 20.489 -1.450 8.206 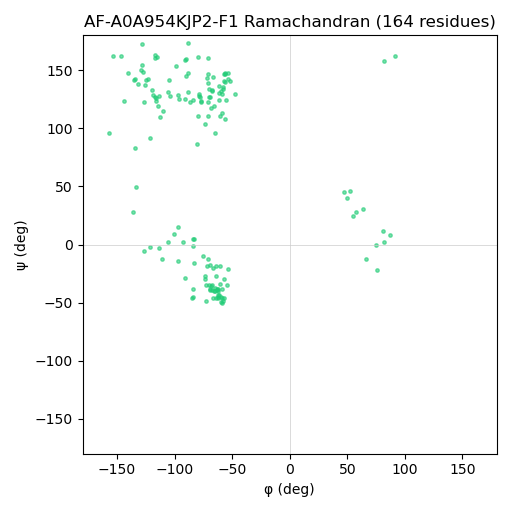1.00 91.94 164 HIS A C 1
ATOM 1267 O O . HIS A 1 164 ? 21.175 -2.268 8.818 1.00 91.94 164 HIS A O 1
ATOM 1273 N N . TRP A 1 165 ? 20.372 -0.178 8.579 1.00 89.44 165 TRP A N 1
ATOM 1274 C CA . TRP A 1 165 ? 20.893 0.297 9.857 1.00 89.44 165 TRP A CA 1
ATOM 1275 C C . TRP A 1 165 ? 20.029 -0.216 11.009 1.00 89.44 165 TRP A C 1
ATOM 1277 O O . TRP A 1 165 ? 18.808 -0.319 10.870 1.00 89.44 165 TRP A O 1
ATOM 1287 N N . SER A 1 166 ? 20.691 -0.546 12.116 1.00 75.25 166 SER A N 1
ATOM 1288 C CA . SER A 1 166 ? 20.083 -0.903 13.400 1.00 75.25 166 SER A CA 1
ATOM 1289 C C . SER A 1 166 ? 19.932 0.314 14.295 1.00 75.25 166 SER A C 1
ATOM 1291 O O . SER A 1 166 ? 20.937 1.060 14.375 1.00 75.25 166 SER A O 1
#

Secondary structure (DSSP, 8-state):
-------S-SSTTSPP-SPEEPS--HHHHHHHHHTTTT---EEPEEEEETT--B-S-S---GGGGS-GGGTT-EEEEEEES--S----S---TTTSSS-TTTT--EEEPTTS-EEEHHHHHHH-HHHHH-HHHHHHHHHHHSS------EEEE-BSSPPPP-----

Mean predicted aligned error: 5.34 Å

Nearest PDB structures (foldseek):
  4exm-assembly2_C  TM=1.965E-01  e=4.811E+00  Yersinia pestis

Solvent-accessible surface area (backbone atoms only — not comparable to full-atom values): 9674 Å² total; per-residue (Å²): 131,81,78,81,73,73,85,66,56,100,49,78,45,52,77,82,86,54,56,73,54,83,72,57,40,60,66,60,42,50,50,33,28,66,77,43,83,68,46,75,52,64,47,86,20,56,34,50,34,82,88,51,46,49,51,70,73,66,86,64,60,82,69,34,40,45,27,81,45,39,75,77,26,16,46,28,34,41,30,46,69,22,59,52,66,59,88,58,86,52,48,24,70,84,77,75,36,65,54,86,57,29,21,28,19,25,32,49,37,90,89,61,32,33,32,45,47,40,27,40,29,63,47,39,32,47,83,68,59,31,62,70,50,32,52,51,16,30,73,76,67,75,46,66,54,71,86,62,81,45,74,48,80,22,63,60,60,89,73,82,94,79,83,85,87,130

Foldseek 3Di:
DPPPPPQQDPAVQDPRPFAEDDAADPVQLCQQCVVPVHDFPKDKFWDFAPQFQFLCPPPDDPCNQARPQQVRTGTFKIKDQAQAQDDRVTAGNVPRHPPDSGSFIWTQGPVRHTYGPNRSCQNPVCSNPNPVQQVVCCVVPVHRDRPDIDMDGRGPDDDDDDDDDD